Protein AF-A0A5J4P884-F1 (afdb_monomer_lite)

InterPro domains:
  IPR000631 ATP/ADP-dependent (S)-NAD(P)H-hydrate dehydratase [PF01256] (91-175)
  IPR000631 ATP/ADP-dependent (S)-NAD(P)H-hydrate dehydratase [PS51383] (67-177)
  IPR004443 YjeF N-terminal domain [PS51385] (1-57)
  IPR029056 Ribokinase-like [G3DSA:3.40.1190.20] (59-177)
  IPR029056 Ribokinase-like [SSF53613] (69-175)
  IPR036652 YjeF N-terminal domain superfamily [G3DSA:3.40.50.10260] (1-58)
  IPR036652 YjeF N-terminal domain superfamily [SSF64153] (13-89)

pLDDT: mean 93.71, std 5.16, range [68.44, 98.62]

Foldseek 3Di:
DQADQADHPDTPVVPQAADLEEEAEPDHGPLVVDPVCCRRHHHYDYDYPPDDPVVVVPDDDPDDDDDPVNVVVVQDDDDPPDALPVQWEEEEEEAFAVQLVQQLVVVVVVVVSPHSAYEYEYAQCSVVVCCVRPVRHHYDHAPHRGAHQAADDCPRGPYYHYDGHRDDDPSSVVNVD

Organism: NCBI:txid433724

Sequence (177 aa):
SGLGSEECLHNNWECVVRADFTLSLQLPKLAFLFSENEDIIGEWQLLDIGLSLEGIEKIASNYSLVEEEDIRSLIKPRKKFSHKGDFGHALLIAGSYGMAGASILAARACLRSGVGQITIHAPICNNDILQVAVPEAIVKQDVDEHYFSWPADTDAYQALGIGPGLGTSEETEDALL

Radius of gyration: 23.29 Å; chains: 1; bounding box: 48×53×55 Å

Structure (mmCIF, N/CA/C/O backbone):
data_AF-A0A5J4P884-F1
#
_entry.id   AF-A0A5J4P884-F1
#
loop_
_atom_site.group_PDB
_atom_site.id
_atom_site.type_symbol
_atom_site.label_atom_id
_atom_site.label_alt_id
_atom_site.label_comp_id
_atom_site.label_asym_id
_atom_site.label_entity_id
_atom_site.label_seq_id
_atom_site.pdbx_PDB_ins_code
_atom_site.Cartn_x
_atom_site.Cartn_y
_atom_site.Cartn_z
_atom_site.occupancy
_atom_site.B_iso_or_equiv
_atom_site.auth_seq_id
_atom_site.auth_comp_id
_atom_site.auth_asym_id
_atom_site.auth_atom_id
_atom_site.pdbx_PDB_model_num
ATOM 1 N N . SER A 1 1 ? -23.149 -15.501 23.095 1.00 82.06 1 SER A N 1
ATOM 2 C CA . SER A 1 1 ? -22.618 -16.194 24.292 1.00 82.06 1 SER A CA 1
ATOM 3 C C . SER A 1 1 ? -21.745 -17.358 23.879 1.00 82.06 1 SER A C 1
ATOM 5 O O . SER A 1 1 ? -22.061 -17.975 22.874 1.00 82.06 1 SER A O 1
ATOM 7 N N . GLY A 1 2 ? -20.669 -17.639 24.621 1.00 88.12 2 GLY A N 1
ATOM 8 C CA . GLY A 1 2 ? -19.728 -18.732 24.322 1.00 88.12 2 GLY A CA 1
ATOM 9 C C . GLY A 1 2 ? -18.516 -18.333 23.470 1.00 88.12 2 GLY A C 1
ATOM 10 O O . GLY A 1 2 ? -17.568 -19.103 23.402 1.00 88.12 2 GLY A O 1
ATOM 11 N N . LEU A 1 3 ? -18.527 -17.138 22.869 1.00 89.50 3 LEU A N 1
ATOM 12 C CA . LEU A 1 3 ? -17.387 -16.563 22.152 1.00 89.50 3 LEU A CA 1
ATOM 13 C C . LEU A 1 3 ? -16.464 -15.836 23.140 1.00 89.50 3 LEU A C 1
ATOM 15 O O . LEU A 1 3 ? -16.933 -14.970 23.886 1.00 89.50 3 LEU A O 1
ATOM 19 N N . GLY A 1 4 ? -15.174 -16.174 23.144 1.00 88.31 4 GLY A N 1
ATOM 20 C CA . GLY A 1 4 ? -14.151 -15.418 23.866 1.00 88.31 4 GLY A CA 1
ATOM 21 C C . GLY A 1 4 ? -14.063 -13.969 23.375 1.00 88.31 4 GLY A C 1
ATOM 22 O O . GLY A 1 4 ? -14.133 -13.710 22.180 1.00 88.31 4 GLY A O 1
ATOM 23 N N . SER A 1 5 ? -13.925 -13.004 24.287 1.00 86.25 5 SER A N 1
ATOM 24 C CA . SER A 1 5 ? -13.882 -11.571 23.941 1.00 86.25 5 SER A CA 1
ATOM 25 C C . SER A 1 5 ? -12.537 -11.112 23.372 1.00 86.25 5 SER A C 1
ATOM 27 O O . SER A 1 5 ? -12.487 -10.137 22.623 1.00 86.25 5 SER A O 1
ATOM 29 N N . GLU A 1 6 ? -11.456 -11.802 23.737 1.00 82.94 6 GLU A N 1
ATOM 30 C CA . GLU A 1 6 ? -10.071 -11.432 23.409 1.00 82.94 6 GLU A CA 1
ATOM 31 C C . GLU A 1 6 ? -9.316 -12.533 22.649 1.00 82.94 6 GLU A C 1
ATOM 33 O O . GLU A 1 6 ? -8.208 -12.305 22.177 1.00 82.94 6 GLU A O 1
ATOM 38 N N . GLU A 1 7 ? -9.911 -13.718 22.492 1.00 77.06 7 GLU A N 1
ATOM 39 C CA . GLU A 1 7 ? -9.284 -14.864 21.836 1.00 77.06 7 GLU A CA 1
ATOM 40 C C . GLU A 1 7 ? -10.316 -15.665 21.038 1.00 77.06 7 GLU A C 1
ATOM 42 O O . GLU A 1 7 ? -11.456 -15.846 21.473 1.00 77.06 7 GLU A O 1
ATOM 47 N N . CYS A 1 8 ? -9.899 -16.165 19.871 1.00 68.88 8 CYS A N 1
ATOM 48 C CA . CYS A 1 8 ? -10.753 -16.955 18.979 1.00 68.88 8 CYS A CA 1
ATOM 49 C C . CYS A 1 8 ? -10.275 -18.394 18.737 1.00 68.88 8 CYS A C 1
ATOM 51 O O . CYS A 1 8 ? -11.003 -19.178 18.139 1.00 68.88 8 CYS A O 1
ATOM 53 N N . LEU A 1 9 ? -9.087 -18.768 19.222 1.00 68.44 9 LEU A N 1
ATOM 54 C CA . LEU A 1 9 ? -8.442 -20.044 18.885 1.00 68.44 9 LEU A CA 1
ATOM 55 C C . LEU A 1 9 ? -9.053 -21.262 19.599 1.00 68.44 9 LEU A C 1
ATOM 57 O O . LEU A 1 9 ? -9.033 -22.360 19.050 1.00 68.44 9 LEU A O 1
ATOM 61 N N . HIS A 1 10 ? -9.614 -21.081 20.798 1.00 73.88 10 HIS A N 1
ATOM 62 C CA . HIS A 1 10 ? -10.045 -22.185 21.669 1.00 73.88 10 HIS A CA 1
ATOM 63 C C . HIS A 1 10 ? -11.561 -22.219 21.941 1.00 73.88 10 HIS A C 1
ATOM 65 O O . HIS A 1 10 ? -12.004 -22.793 22.937 1.00 73.88 10 HIS A O 1
ATOM 71 N N . ASN A 1 11 ? -12.381 -21.614 21.076 1.00 79.31 11 ASN A N 1
ATOM 72 C CA . ASN A 1 11 ? -13.834 -21.615 21.263 1.00 79.31 11 ASN A CA 1
ATOM 73 C C . ASN A 1 11 ? -14.449 -22.983 20.924 1.00 79.31 11 ASN A C 1
ATOM 75 O O . ASN A 1 11 ? -14.147 -23.584 19.894 1.00 79.31 11 ASN A O 1
ATOM 79 N N . ASN A 1 12 ? -15.381 -23.453 21.759 1.00 85.12 12 ASN A N 1
ATOM 80 C CA . ASN A 1 12 ? -16.260 -24.558 21.382 1.00 85.12 12 ASN A CA 1
ATOM 81 C C . ASN A 1 12 ? -17.401 -24.021 20.509 1.00 85.12 12 ASN A C 1
ATOM 83 O O . ASN A 1 12 ? -18.443 -23.611 21.025 1.00 85.12 12 ASN A O 1
ATOM 87 N N . TRP A 1 13 ? -17.193 -24.037 19.193 1.00 84.06 13 TRP A N 1
ATOM 88 C CA . TRP A 1 13 ? -18.101 -23.458 18.199 1.00 84.06 13 TRP A CA 1
ATOM 89 C C . TRP A 1 13 ? -19.532 -24.011 18.238 1.00 84.06 13 TRP A C 1
ATOM 91 O O . TRP A 1 13 ? -20.460 -23.293 17.876 1.00 84.06 13 TRP A O 1
ATOM 101 N N . GLU A 1 14 ? -19.745 -25.236 18.729 1.00 85.94 14 GLU A N 1
ATOM 102 C CA . GLU A 1 14 ? -21.089 -25.821 18.870 1.00 85.94 14 GLU A CA 1
ATOM 103 C C . GLU A 1 14 ? -21.929 -25.137 19.959 1.00 85.94 14 GLU A C 1
ATOM 105 O O . GLU A 1 14 ? -23.156 -25.205 19.945 1.00 85.94 14 GLU A O 1
ATOM 110 N N . CYS A 1 15 ? -21.275 -24.474 20.914 1.00 88.56 15 CYS A N 1
ATOM 111 C CA . CYS A 1 15 ? -21.915 -23.785 22.034 1.00 88.56 15 CYS A CA 1
ATOM 112 C C . CYS A 1 15 ? -21.93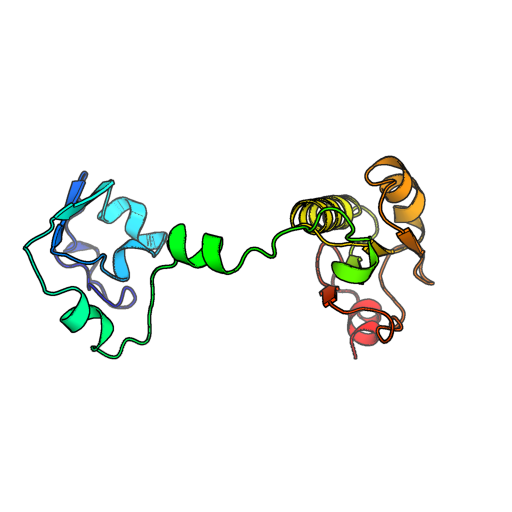8 -22.260 21.864 1.00 88.56 15 CYS A C 1
ATOM 114 O O . CYS A 1 15 ? -22.399 -21.549 22.763 1.00 88.56 15 CYS A O 1
ATOM 116 N N . VAL A 1 16 ? -21.434 -21.744 20.738 1.00 92.94 16 VAL A N 1
ATOM 117 C CA . VAL A 1 16 ? -21.428 -20.309 20.463 1.00 92.94 16 VAL A CA 1
ATOM 118 C C . VAL A 1 16 ? -22.766 -19.900 19.859 1.00 92.94 16 VAL A C 1
ATOM 120 O O . VAL A 1 16 ? -23.186 -20.392 18.814 1.00 92.94 16 VAL A O 1
ATOM 123 N N . VAL A 1 17 ? -23.441 -18.963 20.520 1.00 93.25 17 VAL A N 1
ATOM 124 C CA . VAL A 1 17 ? -24.649 -18.335 19.977 1.00 93.25 17 VAL A CA 1
ATOM 125 C C . VAL A 1 17 ? -24.263 -17.495 18.769 1.00 93.25 17 VAL A C 1
ATOM 127 O O . VAL A 1 17 ? -23.434 -16.597 18.899 1.00 93.25 17 VAL A O 1
ATOM 130 N N . ARG A 1 18 ? -24.921 -17.763 17.643 1.00 94.69 18 ARG A N 1
ATOM 131 C CA . ARG A 1 18 ? -24.896 -16.920 16.449 1.00 94.69 18 ARG A CA 1
ATOM 132 C C . ARG A 1 18 ? -25.984 -15.864 16.577 1.00 94.69 18 ARG A C 1
ATOM 134 O O . ARG A 1 18 ? -27.139 -16.219 16.813 1.00 94.69 18 ARG A O 1
ATOM 141 N N . ALA A 1 19 ? -25.608 -14.600 16.490 1.00 94.88 19 ALA A N 1
ATOM 142 C CA . ALA A 1 19 ? -26.518 -13.476 16.614 1.00 94.88 19 ALA A CA 1
ATOM 143 C C . ALA A 1 19 ? -26.657 -12.761 15.268 1.00 94.88 19 ALA A C 1
ATOM 145 O O . ALA A 1 19 ? -25.667 -12.547 14.580 1.00 94.88 19 ALA A O 1
ATOM 146 N N . ASP A 1 20 ? -27.876 -12.341 14.931 1.00 95.56 20 ASP A N 1
ATOM 147 C CA . ASP A 1 20 ? -28.096 -11.400 13.826 1.00 95.56 20 ASP A CA 1
ATOM 148 C C . ASP A 1 20 ? -27.651 -9.977 14.217 1.00 95.56 20 ASP A C 1
ATOM 150 O O . ASP A 1 20 ? -27.291 -9.171 13.360 1.00 95.56 20 ASP A O 1
ATOM 154 N N . PHE A 1 21 ? -27.694 -9.666 15.521 1.00 95.44 21 PHE A N 1
ATOM 155 C CA . PHE A 1 21 ? -27.325 -8.368 16.076 1.00 95.44 21 PHE A CA 1
ATOM 156 C C . PHE A 1 21 ? -26.712 -8.490 17.480 1.00 95.44 21 PHE A C 1
ATOM 158 O O . PHE A 1 21 ? -27.296 -9.118 18.370 1.00 95.44 21 PHE A O 1
ATOM 165 N N . THR A 1 22 ? -25.573 -7.834 17.707 1.00 95.88 22 THR A N 1
ATOM 166 C CA . THR A 1 22 ? -24.815 -7.856 18.965 1.00 95.88 22 THR A CA 1
ATOM 167 C C . THR A 1 22 ? -24.677 -6.455 19.569 1.00 95.88 22 THR A C 1
ATOM 169 O O . THR A 1 22 ? -24.108 -5.541 18.978 1.00 95.88 22 THR A O 1
ATOM 172 N N . LEU A 1 23 ? -25.133 -6.291 20.812 1.00 95.88 23 LEU A N 1
ATOM 173 C CA . LEU A 1 23 ? -24.924 -5.073 21.599 1.00 95.88 23 LEU A CA 1
ATOM 174 C C . LEU A 1 23 ? -23.730 -5.245 22.533 1.00 95.88 23 LEU A C 1
ATOM 176 O O . LEU A 1 23 ? -23.688 -6.172 23.343 1.00 95.88 23 LEU A O 1
ATOM 180 N N . SER A 1 24 ? -22.772 -4.328 22.448 1.00 95.12 24 SER A N 1
ATOM 181 C CA . SER A 1 24 ? -21.549 -4.362 23.247 1.00 95.12 24 SER A CA 1
ATOM 182 C C . SER A 1 24 ? -21.401 -3.114 24.099 1.00 95.12 24 SER A C 1
ATOM 184 O O . SER A 1 24 ? -21.620 -2.005 23.639 1.00 95.12 24 SER A O 1
ATOM 186 N N . LEU A 1 25 ? -21.013 -3.282 25.359 1.00 95.31 25 LEU A N 1
ATOM 187 C CA . LEU A 1 25 ? -20.911 -2.164 26.297 1.00 95.31 25 LEU A CA 1
ATOM 188 C C . LEU A 1 25 ? -19.583 -1.414 26.145 1.00 95.31 25 LEU A C 1
ATOM 190 O O . LEU A 1 25 ? -18.525 -2.050 26.186 1.00 95.31 25 LEU A O 1
ATOM 194 N N . GLN A 1 26 ? -19.669 -0.087 26.053 1.00 94.19 26 GLN A N 1
ATOM 195 C CA . GLN A 1 26 ? -18.605 0.921 25.963 1.00 94.19 26 GLN A CA 1
ATOM 196 C C . GLN A 1 26 ? -17.611 0.780 24.802 1.00 94.19 26 GLN A C 1
ATOM 198 O O . GLN A 1 26 ? -17.464 1.708 24.018 1.00 94.19 26 GLN A O 1
ATOM 203 N N . LEU A 1 27 ? -16.891 -0.338 24.728 1.00 92.44 27 LEU A N 1
ATOM 204 C CA . LEU A 1 27 ? -15.786 -0.571 23.799 1.00 92.44 27 LEU A CA 1
ATOM 205 C C . LEU A 1 27 ? -16.026 -1.849 22.987 1.00 92.44 27 LEU A C 1
ATOM 207 O O . LEU A 1 27 ? -16.638 -2.801 23.506 1.00 92.44 27 LEU A O 1
ATOM 211 N N . PRO A 1 28 ? -15.547 -1.904 21.733 1.00 92.94 28 PRO A N 1
ATOM 212 C CA . PRO A 1 28 ? -15.588 -3.123 20.943 1.00 92.94 28 PRO A CA 1
ATOM 213 C C . PRO A 1 28 ? -14.662 -4.167 21.567 1.00 92.94 28 PRO A C 1
ATOM 215 O O . PRO A 1 28 ? -13.680 -3.846 22.236 1.00 92.94 28 PRO A O 1
ATOM 218 N N . LYS A 1 29 ? -15.015 -5.438 21.393 1.00 91.88 29 LYS A N 1
ATOM 219 C CA . LYS A 1 29 ? -14.189 -6.557 21.856 1.00 91.88 29 LYS A CA 1
ATOM 220 C C . LYS A 1 29 ? -13.318 -6.968 20.680 1.00 91.88 29 LYS A C 1
ATOM 222 O O . LYS A 1 29 ? -13.775 -6.894 19.542 1.00 91.88 29 LYS A O 1
ATOM 227 N N . LEU A 1 30 ? -12.093 -7.420 20.940 1.00 92.12 30 LEU A N 1
ATOM 228 C CA . LEU A 1 30 ? -11.161 -7.806 19.876 1.00 92.12 30 LEU A CA 1
ATOM 229 C C . LEU A 1 30 ? -11.769 -8.867 18.947 1.00 92.12 30 LEU A C 1
ATOM 231 O O . LEU A 1 30 ? -11.591 -8.803 17.736 1.00 92.12 30 LEU A O 1
ATOM 235 N N . ALA A 1 31 ? -12.581 -9.766 19.511 1.00 92.06 31 ALA A N 1
ATOM 236 C CA . ALA A 1 31 ? -13.336 -10.769 18.769 1.00 92.06 31 ALA A CA 1
ATOM 237 C C . ALA A 1 31 ? -14.163 -10.211 17.594 1.00 92.06 31 ALA A C 1
ATOM 239 O O . ALA A 1 31 ? -14.412 -10.933 16.635 1.00 92.06 31 ALA A O 1
ATOM 240 N N . PHE A 1 32 ? -14.579 -8.944 17.644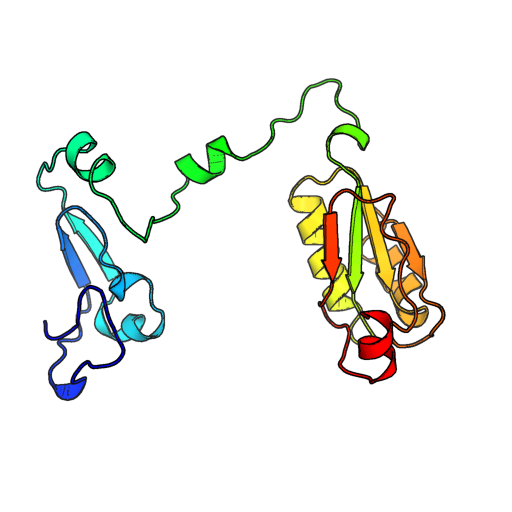 1.00 92.06 32 PHE A N 1
ATOM 241 C CA . PHE A 1 32 ? -15.424 -8.324 16.620 1.00 92.06 32 PHE A CA 1
ATOM 242 C C . PHE A 1 32 ? -14.663 -7.911 15.365 1.00 92.06 32 PHE A C 1
ATOM 244 O O . PHE A 1 32 ? -15.279 -7.581 14.359 1.00 92.06 32 PHE A O 1
ATOM 251 N N . LEU A 1 33 ? -13.333 -7.912 15.434 1.00 91.12 33 LEU A N 1
ATOM 252 C CA . LEU A 1 33 ? -12.455 -7.456 14.362 1.00 91.12 33 LEU A CA 1
ATOM 253 C C . LEU A 1 33 ? -11.818 -8.624 13.594 1.00 91.12 33 LEU A C 1
ATOM 255 O O . LEU A 1 33 ? -11.022 -8.395 12.687 1.00 91.12 33 LEU A O 1
ATOM 259 N N . PHE A 1 34 ? -12.162 -9.867 13.944 1.00 90.62 34 PHE A N 1
ATOM 260 C CA . PHE A 1 34 ? -11.724 -11.062 13.225 1.00 90.62 34 PHE A CA 1
ATOM 261 C C . PHE A 1 34 ? -12.785 -11.496 12.216 1.00 90.62 34 PHE A C 1
ATOM 263 O O . PHE A 1 34 ? -13.939 -11.727 12.582 1.00 90.62 34 PHE A O 1
ATOM 270 N N . SER 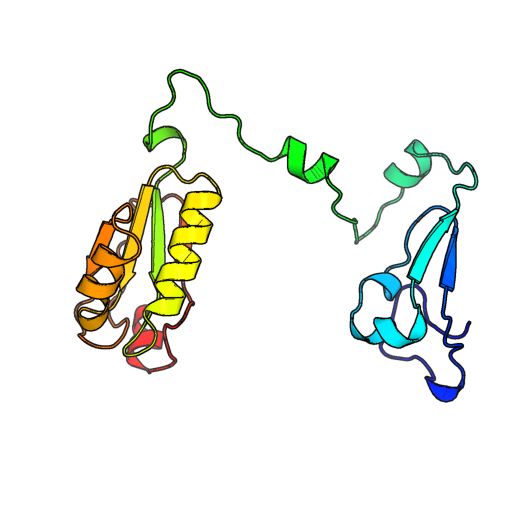A 1 35 ? -12.376 -11.643 10.955 1.00 89.81 35 SER A N 1
ATOM 271 C CA . SER A 1 35 ? -13.251 -12.048 9.844 1.00 89.81 35 SER A CA 1
ATOM 272 C C . SER A 1 35 ? -13.965 -13.379 10.082 1.00 89.81 35 SER A C 1
ATOM 274 O O . SER A 1 35 ? -15.100 -13.574 9.670 1.00 89.81 35 SER A O 1
ATOM 276 N N . GLU A 1 36 ? -13.33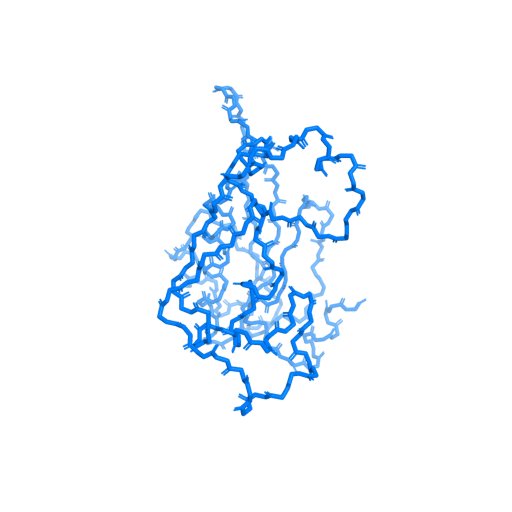0 -14.290 10.808 1.00 88.12 36 GLU A N 1
ATOM 277 C CA . GLU A 1 36 ? -13.821 -15.628 11.115 1.00 88.12 36 GLU A CA 1
ATOM 278 C C . GLU A 1 36 ? -15.078 -15.608 11.997 1.00 88.12 36 GLU A C 1
ATOM 280 O O . GLU A 1 36 ? -15.815 -16.592 12.044 1.00 88.12 36 GLU A O 1
ATOM 285 N N . ASN A 1 37 ? -15.333 -14.494 12.689 1.00 90.81 37 ASN A N 1
ATOM 286 C CA . ASN A 1 37 ? -16.485 -14.323 13.569 1.00 90.81 37 ASN A CA 1
ATOM 287 C C . ASN A 1 37 ? -17.645 -13.554 12.920 1.00 90.81 37 ASN A C 1
ATOM 289 O O . ASN A 1 37 ? -18.650 -13.330 13.599 1.00 90.81 37 ASN A O 1
ATOM 293 N N . GLU A 1 38 ? -17.533 -13.157 11.648 1.00 89.25 38 GLU A N 1
ATOM 294 C CA . GLU A 1 38 ? -18.567 -12.393 10.930 1.00 89.25 38 GLU A CA 1
ATOM 295 C C . GLU A 1 38 ? -19.946 -13.072 11.052 1.00 89.25 38 GLU A C 1
ATOM 297 O O . GLU A 1 38 ? -20.895 -12.476 11.564 1.00 89.25 38 GLU A O 1
ATOM 302 N N . ASP A 1 39 ? -20.011 -14.372 10.746 1.00 89.06 39 ASP A N 1
ATOM 303 C CA . ASP A 1 39 ? -21.228 -15.202 10.805 1.00 89.06 39 ASP A CA 1
ATOM 304 C C . ASP A 1 39 ? -21.773 -15.458 12.226 1.00 89.06 39 ASP A C 1
ATOM 306 O O . ASP A 1 39 ? -22.829 -16.076 12.405 1.00 89.06 39 ASP A O 1
ATOM 310 N N . ILE A 1 40 ? -21.023 -15.075 13.259 1.00 92.69 40 ILE A N 1
ATOM 311 C CA . ILE A 1 40 ? -21.355 -15.333 14.665 1.00 92.69 40 ILE A CA 1
ATOM 312 C C . ILE A 1 40 ? -21.866 -14.066 15.337 1.00 92.69 40 ILE A C 1
ATOM 314 O O . ILE A 1 40 ? -22.788 -14.130 16.152 1.00 92.69 40 ILE A O 1
ATOM 318 N N . ILE A 1 41 ? -21.233 -12.936 15.035 1.00 93.81 41 ILE A N 1
ATOM 319 C CA . ILE A 1 41 ? -21.488 -11.657 15.694 1.00 93.81 41 ILE A CA 1
ATOM 320 C C . ILE A 1 41 ? -22.643 -10.919 15.018 1.00 93.81 41 ILE A C 1
ATOM 322 O O . ILE A 1 41 ? -23.408 -10.247 15.720 1.00 93.81 41 ILE A O 1
ATOM 326 N N . GLY A 1 42 ? -22.767 -11.069 13.696 1.00 92.81 42 GLY A N 1
ATOM 327 C CA . GLY A 1 42 ? -23.693 -10.291 12.886 1.00 92.81 42 GLY A CA 1
ATOM 328 C C . GLY A 1 42 ? -23.363 -8.799 12.934 1.00 92.81 42 GLY A C 1
ATOM 329 O O . GLY A 1 42 ? -22.220 -8.393 13.160 1.00 92.81 42 GLY A O 1
ATOM 330 N N . GLU A 1 43 ? -24.385 -7.970 12.754 1.00 94.31 43 GLU A N 1
ATOM 331 C CA . GLU A 1 43 ? -24.268 -6.522 12.934 1.00 94.31 43 GLU A CA 1
ATOM 332 C C . GLU A 1 43 ? -24.026 -6.194 14.413 1.00 94.31 43 GLU A C 1
ATOM 334 O O . GLU A 1 43 ? -24.607 -6.823 15.299 1.00 94.31 43 GLU A O 1
ATOM 339 N N . TRP A 1 44 ? -23.197 -5.198 14.727 1.00 94.31 44 TRP A N 1
ATOM 340 C CA . TRP A 1 44 ? -22.945 -4.835 16.122 1.00 94.31 44 TRP A CA 1
ATOM 341 C C . TRP A 1 44 ? -22.952 -3.334 16.370 1.00 94.31 44 TRP A C 1
ATOM 343 O O . TRP A 1 44 ? -22.616 -2.523 15.513 1.00 94.31 44 TRP A O 1
ATOM 353 N N . GLN A 1 45 ? -23.335 -2.967 17.592 1.00 95.81 45 GLN A N 1
ATOM 354 C CA . GLN A 1 45 ? -23.386 -1.580 18.039 1.00 95.81 45 GLN A CA 1
ATOM 355 C C . GLN A 1 45 ? -22.871 -1.449 19.473 1.00 95.81 45 GLN A C 1
ATOM 357 O O . GLN A 1 45 ? -23.126 -2.297 20.337 1.00 95.81 45 GLN A O 1
ATOM 362 N N . LEU A 1 46 ? -22.158 -0.352 19.733 1.00 95.50 46 LEU A N 1
ATOM 363 C CA . LEU A 1 46 ? -21.725 0.011 21.077 1.00 95.50 46 LEU A CA 1
ATOM 364 C C . LEU A 1 46 ? -22.837 0.734 21.835 1.00 95.50 46 LEU A C 1
ATOM 366 O O . LEU A 1 46 ? -23.463 1.664 21.329 1.00 95.50 46 LEU A O 1
ATOM 370 N N . LEU A 1 47 ? -23.048 0.310 23.076 1.00 96.88 47 LEU A N 1
ATOM 371 C CA . LEU A 1 47 ? -23.869 1.000 24.055 1.00 96.88 47 LEU A CA 1
ATOM 372 C C . LEU A 1 47 ? -22.953 1.785 24.985 1.00 96.88 47 LEU A C 1
ATOM 374 O O . LEU A 1 47 ? -22.182 1.192 25.745 1.00 96.88 47 LEU A O 1
ATOM 378 N N . ASP A 1 48 ? -23.061 3.107 24.935 1.00 95.06 48 ASP A N 1
ATOM 379 C CA . ASP A 1 48 ? -22.417 3.976 25.912 1.00 95.06 48 ASP A CA 1
ATOM 380 C C . ASP A 1 48 ? -23.104 3.807 27.272 1.00 95.06 48 ASP A C 1
ATOM 382 O O . ASP A 1 48 ? -24.311 4.016 27.414 1.00 95.06 48 ASP A O 1
ATOM 386 N N . ILE A 1 49 ? -22.326 3.384 28.266 1.00 96.62 49 ILE A N 1
ATOM 387 C CA . ILE A 1 49 ? -22.785 3.189 29.645 1.00 96.62 49 ILE A CA 1
ATOM 388 C C . ILE A 1 49 ? -22.186 4.237 30.593 1.00 96.62 49 ILE A C 1
ATOM 390 O O . ILE A 1 49 ? -22.340 4.120 31.809 1.00 96.62 49 ILE A O 1
ATOM 394 N N . GLY A 1 50 ? -21.510 5.256 30.053 1.00 95.44 50 GLY A N 1
ATOM 395 C CA . GLY A 1 50 ? -20.951 6.368 30.812 1.00 95.44 50 GLY A CA 1
ATOM 396 C C . GLY A 1 50 ? -19.635 6.051 31.522 1.00 95.44 50 GLY A C 1
ATOM 397 O O . GLY A 1 50 ? -19.375 6.621 32.585 1.00 95.44 50 GLY A O 1
ATOM 398 N N . LEU A 1 51 ? -18.801 5.146 30.987 1.00 95.25 51 LEU A N 1
ATOM 399 C CA . LEU A 1 51 ? -17.442 4.978 31.514 1.00 95.25 51 LEU A CA 1
ATOM 400 C C . LEU A 1 51 ? -16.593 6.223 31.220 1.00 95.25 51 LEU A C 1
ATOM 402 O O . LEU A 1 51 ? -16.711 6.857 30.175 1.00 95.25 51 LEU A O 1
ATOM 406 N N . SER A 1 52 ? -15.711 6.570 32.158 1.00 95.31 52 SER A N 1
ATOM 407 C CA . SER A 1 52 ? -14.806 7.712 32.008 1.00 95.31 52 SER A CA 1
ATOM 408 C C . SER A 1 52 ? -13.811 7.478 30.869 1.00 95.31 52 SER A C 1
ATOM 410 O O . SER A 1 52 ? -13.004 6.550 30.950 1.00 95.31 52 SER A O 1
ATOM 412 N N . LEU A 1 53 ? -13.823 8.358 29.863 1.00 90.50 53 LEU A N 1
ATOM 413 C CA . LEU A 1 53 ? -12.865 8.337 28.750 1.00 90.50 53 LEU A CA 1
ATOM 414 C C . LEU A 1 53 ? -11.422 8.464 29.248 1.00 90.50 53 LEU A C 1
ATOM 416 O O . LEU A 1 53 ? -10.582 7.646 28.894 1.00 90.50 53 LEU A O 1
ATOM 420 N N . GLU A 1 54 ? -11.157 9.384 30.181 1.00 94.19 54 GLU A N 1
ATOM 421 C CA . GLU A 1 54 ? -9.830 9.502 30.801 1.00 94.19 54 GLU A CA 1
ATOM 422 C C . GLU A 1 54 ? -9.398 8.216 31.516 1.00 94.19 54 GLU A C 1
ATOM 424 O O . GLU A 1 54 ? -8.209 7.926 31.628 1.00 94.19 54 GLU A O 1
ATOM 429 N N . GLY A 1 55 ? -10.356 7.479 32.086 1.00 94.25 55 GLY A N 1
ATOM 430 C CA . GLY A 1 55 ? -10.091 6.201 32.737 1.00 94.25 55 GLY A CA 1
ATOM 431 C C . GLY A 1 55 ? -9.681 5.139 31.723 1.00 94.25 55 GLY A C 1
ATOM 432 O O . GLY A 1 55 ? -8.708 4.430 31.956 1.00 94.25 55 GLY A O 1
ATOM 433 N N . ILE A 1 56 ? -10.393 5.075 30.597 1.00 92.44 56 ILE A N 1
ATOM 434 C CA . ILE A 1 56 ? -10.108 4.161 29.487 1.00 92.44 56 ILE A CA 1
ATOM 435 C C . ILE A 1 56 ? -8.722 4.450 28.901 1.00 92.44 56 ILE A C 1
ATOM 437 O O . ILE A 1 56 ? -7.912 3.536 28.795 1.00 92.44 56 ILE A O 1
ATOM 441 N N . GLU A 1 57 ? -8.413 5.714 28.610 1.00 90.25 57 GLU A N 1
ATOM 442 C CA . GLU A 1 57 ? -7.128 6.133 28.028 1.00 90.25 57 GLU A CA 1
ATOM 443 C C . GLU A 1 57 ? -5.920 5.846 28.938 1.00 90.25 57 GLU A C 1
ATOM 445 O O . GLU A 1 57 ? -4.810 5.631 28.456 1.00 90.25 57 GLU A O 1
ATOM 450 N N . LYS A 1 58 ? -6.112 5.839 30.265 1.00 94.44 58 LYS A N 1
ATOM 451 C CA . LYS A 1 58 ? -5.043 5.558 31.243 1.00 94.44 58 LYS A CA 1
ATOM 452 C C . LYS A 1 58 ? -4.767 4.065 31.425 1.00 94.44 58 LYS A C 1
ATOM 454 O O . LYS A 1 58 ? -3.747 3.713 32.022 1.00 94.44 58 LYS A O 1
ATOM 459 N N . ILE A 1 59 ? -5.663 3.190 30.973 1.00 93.50 59 ILE A N 1
ATOM 460 C CA . ILE A 1 59 ? -5.476 1.744 31.079 1.00 93.50 59 ILE A CA 1
ATOM 461 C C . ILE A 1 59 ? -4.571 1.291 29.937 1.00 93.50 59 ILE A C 1
ATOM 463 O O . ILE A 1 59 ? -4.873 1.481 28.763 1.00 93.50 59 ILE A O 1
ATOM 467 N N . ALA A 1 60 ? -3.451 0.662 30.289 1.00 92.38 60 ALA A N 1
ATOM 468 C CA . ALA A 1 60 ? -2.555 0.086 29.300 1.00 92.38 60 ALA A CA 1
ATOM 469 C C . ALA A 1 60 ? -3.259 -1.043 28.530 1.00 92.38 60 ALA A C 1
ATOM 471 O O . ALA A 1 60 ? -3.813 -1.964 29.130 1.00 92.38 60 ALA A O 1
ATOM 472 N N . SER A 1 61 ? -3.185 -0.979 27.203 1.00 89.94 61 SER A N 1
ATOM 473 C CA . SER A 1 61 ? -3.695 -1.993 26.284 1.00 89.94 61 SER A CA 1
ATOM 474 C C . SER A 1 61 ? -2.644 -2.279 25.217 1.00 89.94 61 SER A C 1
ATOM 476 O O . SER A 1 61 ? -1.936 -1.375 24.776 1.00 89.94 61 SER A O 1
ATOM 478 N N . ASN A 1 62 ? -2.565 -3.535 24.778 1.00 90.88 62 ASN A N 1
ATOM 479 C CA . ASN A 1 62 ? -1.744 -3.929 23.629 1.00 90.88 62 ASN A CA 1
ATOM 480 C C . ASN A 1 62 ? -2.439 -3.640 22.287 1.00 90.88 62 ASN A C 1
ATOM 482 O O . ASN A 1 62 ? -1.833 -3.813 21.234 1.00 90.88 62 ASN A O 1
ATOM 486 N N . TYR A 1 63 ? -3.710 -3.230 22.329 1.00 90.94 63 TYR A N 1
ATOM 487 C CA . TYR A 1 63 ? -4.555 -3.024 21.160 1.00 90.94 63 TYR A CA 1
ATOM 488 C C . TYR A 1 63 ? -5.222 -1.651 21.204 1.00 90.94 63 TYR A C 1
ATOM 490 O O . TYR A 1 63 ? -5.712 -1.221 22.251 1.00 90.94 63 TYR A O 1
ATOM 498 N N . SER A 1 64 ? -5.299 -1.012 20.041 1.00 90.12 64 SER A N 1
ATOM 499 C CA . SER A 1 64 ? -6.060 0.209 19.791 1.00 90.12 64 SER A CA 1
ATOM 500 C C . SER A 1 64 ? -6.859 0.042 18.502 1.00 90.12 64 SER A C 1
ATOM 502 O O . SER A 1 64 ? -6.354 -0.529 17.533 1.00 90.12 64 SER A O 1
ATOM 504 N N . LEU A 1 65 ? -8.090 0.545 18.483 1.00 90.44 65 LEU A N 1
ATOM 505 C CA . LEU A 1 65 ? -8.863 0.658 17.252 1.00 90.44 65 LEU A CA 1
ATOM 506 C C . LEU A 1 65 ? -8.519 1.996 16.602 1.00 90.44 65 LEU A C 1
ATOM 508 O O . LEU A 1 65 ? -8.561 3.015 17.277 1.00 90.44 65 LEU A O 1
ATOM 512 N N . VAL A 1 66 ? -8.150 1.969 15.324 1.00 92.88 66 VAL A N 1
ATOM 513 C CA . VAL A 1 66 ? -7.865 3.186 14.560 1.00 92.88 66 VAL A CA 1
ATOM 514 C C . VAL A 1 66 ? -9.180 3.752 14.039 1.00 92.88 66 VAL A C 1
ATOM 516 O O . VAL A 1 66 ? -9.872 3.085 13.268 1.00 92.88 66 VAL A O 1
ATOM 519 N N . GLU A 1 67 ? -9.494 4.979 14.435 1.00 91.62 67 GLU A N 1
ATOM 520 C CA . GLU A 1 67 ? -10.682 5.720 14.017 1.00 91.62 67 GLU A CA 1
ATOM 521 C C . GLU A 1 67 ? -10.324 6.864 13.049 1.00 91.62 67 GLU A C 1
ATOM 523 O O . GLU A 1 67 ? -9.160 7.110 12.706 1.00 91.62 67 GLU A O 1
ATOM 528 N N . GLU A 1 68 ? -11.341 7.554 12.529 1.00 94.12 68 GLU A N 1
ATOM 529 C CA . GLU A 1 68 ? -11.146 8.611 11.532 1.00 94.12 68 GLU A CA 1
ATOM 530 C C . GLU A 1 68 ? -10.300 9.768 12.084 1.00 94.12 68 GLU A C 1
ATOM 532 O O . GLU A 1 68 ? -9.427 10.299 11.386 1.00 94.12 68 GLU A O 1
ATOM 537 N N . GLU A 1 69 ? -10.541 10.162 13.335 1.00 91.88 69 GLU A N 1
ATOM 538 C CA . GLU A 1 69 ? -9.823 11.238 14.011 1.00 91.88 69 GLU A CA 1
ATOM 539 C C . GLU A 1 69 ? -8.323 10.944 14.131 1.00 91.88 69 GLU A C 1
ATOM 541 O O . GLU A 1 69 ? -7.506 11.852 13.919 1.00 91.88 69 GLU A O 1
ATOM 546 N N . ASP A 1 70 ? -7.959 9.681 14.378 1.00 92.06 70 ASP A N 1
ATOM 547 C CA . ASP A 1 70 ? -6.566 9.242 14.463 1.00 92.06 70 ASP A CA 1
ATOM 548 C C . ASP A 1 70 ? -5.852 9.503 13.137 1.00 92.06 70 ASP A C 1
ATOM 550 O O . ASP A 1 70 ? -4.819 10.176 13.087 1.00 92.06 70 ASP A O 1
ATOM 554 N N . ILE A 1 71 ? -6.450 9.050 12.031 1.00 94.25 71 ILE A N 1
ATOM 555 C CA . ILE A 1 71 ? -5.882 9.201 10.688 1.00 94.25 71 ILE A CA 1
ATOM 556 C C . ILE A 1 71 ? -5.841 10.665 10.259 1.00 94.25 71 ILE A C 1
ATOM 558 O O . ILE A 1 71 ? -4.849 11.114 9.678 1.00 94.25 71 ILE A O 1
ATOM 562 N N . ARG A 1 72 ? -6.888 11.440 10.561 1.00 93.81 72 ARG A N 1
ATOM 563 C CA . ARG A 1 72 ? -6.986 12.857 10.185 1.00 93.81 72 ARG A CA 1
ATOM 564 C C . ARG A 1 72 ? -5.798 13.667 10.700 1.00 93.81 72 ARG A C 1
ATOM 566 O O . ARG A 1 72 ? -5.322 14.552 9.988 1.00 93.81 72 ARG A O 1
ATOM 573 N N . SER A 1 73 ? -5.311 13.354 11.899 1.00 90.62 73 SER A N 1
ATOM 574 C CA . SER A 1 73 ? -4.155 14.023 12.506 1.00 90.62 73 SER A CA 1
ATOM 575 C C . SER A 1 73 ? -2.814 13.680 11.833 1.00 90.62 73 SER A C 1
ATOM 577 O O . SER A 1 73 ? -1.889 14.494 11.847 1.00 90.62 73 SER A O 1
ATOM 579 N N . LEU A 1 74 ? -2.717 12.507 11.196 1.00 91.25 74 LEU A N 1
ATOM 580 C CA . LEU A 1 74 ? -1.502 12.005 10.544 1.00 91.25 74 LEU A CA 1
ATOM 581 C C . LEU A 1 74 ? -1.327 12.522 9.108 1.00 91.25 74 LEU A C 1
ATOM 583 O O . LEU A 1 74 ? -0.214 12.520 8.571 1.00 91.25 74 LEU A O 1
ATOM 587 N N . ILE A 1 75 ? -2.409 12.968 8.463 1.00 91.25 75 ILE A N 1
ATOM 588 C CA . ILE A 1 75 ? -2.373 13.452 7.079 1.00 91.25 75 ILE A CA 1
ATOM 589 C C . ILE A 1 75 ? -1.564 14.753 6.995 1.00 91.25 75 ILE A C 1
ATOM 591 O O . ILE A 1 75 ? -1.914 15.778 7.579 1.00 91.25 75 ILE A O 1
ATOM 595 N N . LYS A 1 76 ? -0.496 14.741 6.188 1.00 89.38 76 LYS A N 1
ATOM 596 C CA . LYS A 1 76 ? 0.350 15.919 5.956 1.00 89.38 76 LYS A CA 1
ATOM 597 C C . LYS A 1 76 ? -0.396 16.972 5.118 1.00 89.38 76 LYS A C 1
ATOM 599 O O . LYS A 1 76 ? -0.692 16.711 3.948 1.00 89.38 76 LYS A O 1
ATOM 604 N N . PRO A 1 77 ? -0.657 18.184 5.643 1.00 90.88 77 PRO A N 1
ATOM 605 C CA . PRO A 1 77 ? -1.326 19.232 4.878 1.00 90.88 77 PRO A CA 1
ATOM 606 C C . PRO A 1 77 ? -0.407 19.803 3.789 1.00 90.88 77 PRO A C 1
ATOM 608 O O . PRO A 1 77 ? 0.791 20.003 4.003 1.00 90.88 77 PRO A O 1
ATOM 611 N N . ARG A 1 78 ? -0.974 20.133 2.621 1.00 91.75 78 ARG A N 1
ATOM 612 C CA . ARG A 1 78 ? -0.232 20.761 1.515 1.00 91.75 78 ARG A CA 1
ATOM 613 C C . ARG A 1 78 ? -0.293 22.286 1.607 1.00 91.75 78 ARG A C 1
ATOM 615 O O . ARG A 1 78 ? -1.374 22.868 1.545 1.00 91.75 78 ARG A O 1
ATOM 622 N N . LYS A 1 79 ? 0.860 22.952 1.735 1.00 94.12 79 LYS A N 1
ATOM 623 C CA . LYS A 1 79 ? 0.926 24.424 1.762 1.00 94.12 79 LYS A CA 1
ATOM 624 C C . LYS A 1 79 ? 0.811 24.989 0.345 1.00 94.12 79 LYS A C 1
ATOM 626 O O . LYS A 1 79 ? 1.206 24.354 -0.627 1.00 94.12 79 LYS A O 1
ATOM 631 N N . LYS A 1 80 ? 0.333 26.234 0.235 1.00 94.88 80 LYS A N 1
ATOM 632 C CA . LYS A 1 80 ? 0.126 26.933 -1.050 1.00 94.88 80 LYS A CA 1
ATOM 633 C C . LYS A 1 80 ? 1.380 27.005 -1.935 1.00 94.88 80 LYS A C 1
ATOM 635 O O . LYS A 1 80 ? 1.256 27.010 -3.152 1.00 94.88 80 LYS A O 1
ATOM 640 N N . PHE A 1 81 ? 2.559 27.085 -1.325 1.00 95.12 81 PHE A N 1
ATOM 641 C CA . PHE A 1 81 ? 3.841 27.221 -2.021 1.00 95.12 81 PHE A CA 1
ATOM 642 C C . PHE A 1 81 ? 4.696 25.949 -1.947 1.00 95.12 81 PHE A C 1
ATOM 644 O O . PHE A 1 81 ? 5.905 26.023 -2.134 1.00 95.12 81 PHE A O 1
ATOM 651 N N . SER A 1 82 ? 4.086 24.798 -1.644 1.00 94.94 82 SER A N 1
ATOM 652 C CA . SER A 1 82 ? 4.797 23.522 -1.662 1.00 94.94 82 SER A CA 1
ATOM 653 C C . SER A 1 82 ? 5.108 23.066 -3.088 1.00 94.94 82 SER A C 1
ATOM 655 O O . SER A 1 82 ? 4.339 23.309 -4.018 1.00 94.94 82 SER A O 1
ATOM 657 N N . HIS A 1 83 ? 6.215 22.350 -3.246 1.00 94.12 83 HIS A N 1
ATOM 658 C CA . HIS A 1 83 ? 6.654 21.730 -4.490 1.00 94.12 83 HIS A CA 1
ATOM 659 C C . HIS A 1 83 ? 6.794 20.213 -4.322 1.00 94.12 83 HIS A C 1
ATOM 661 O O . HIS A 1 83 ? 6.726 19.678 -3.219 1.00 94.12 83 HIS A O 1
ATOM 667 N N . LYS A 1 84 ? 6.999 19.491 -5.431 1.00 91.62 84 LYS A N 1
ATOM 668 C CA . LYS A 1 84 ? 7.097 18.021 -5.417 1.00 91.62 84 LYS A CA 1
ATOM 669 C C . LYS A 1 84 ? 8.170 17.473 -4.462 1.00 91.62 84 LYS A C 1
ATOM 671 O O . LYS A 1 84 ? 7.983 16.401 -3.912 1.00 91.62 84 LYS A O 1
ATOM 676 N N . GLY A 1 85 ? 9.250 18.219 -4.215 1.00 92.31 85 GLY A N 1
ATOM 677 C CA . GLY A 1 85 ? 10.306 17.804 -3.284 1.00 92.31 85 GLY A CA 1
ATOM 678 C C . GLY A 1 85 ? 9.844 17.730 -1.824 1.00 92.31 85 GLY A C 1
ATOM 679 O O . GLY A 1 85 ? 10.332 16.886 -1.082 1.00 92.31 85 GLY A O 1
ATOM 680 N N . ASP A 1 86 ? 8.853 18.537 -1.428 1.00 93.81 86 ASP A N 1
ATOM 681 C CA . ASP A 1 86 ? 8.341 18.569 -0.048 1.00 93.81 86 ASP A CA 1
ATOM 682 C C . ASP A 1 86 ? 7.611 17.279 0.356 1.00 93.81 86 ASP A C 1
ATOM 684 O O . ASP A 1 86 ? 7.466 16.982 1.542 1.00 93.81 86 ASP A O 1
ATOM 688 N N . PHE A 1 87 ? 7.122 16.518 -0.627 1.00 95.19 87 PHE A N 1
ATOM 689 C CA . PHE A 1 87 ? 6.318 15.309 -0.417 1.00 95.19 87 PHE A CA 1
ATOM 690 C C . PHE A 1 87 ? 7.084 14.022 -0.736 1.00 95.19 87 PHE A C 1
ATOM 692 O O . PHE A 1 87 ? 6.481 12.955 -0.848 1.00 95.19 87 PHE A O 1
ATOM 699 N N . GLY A 1 88 ? 8.408 14.132 -0.861 1.00 95.69 88 GLY A N 1
ATOM 700 C CA . GLY A 1 88 ? 9.314 13.012 -1.056 1.00 95.69 88 GLY A CA 1
ATOM 701 C C . GLY A 1 88 ? 9.243 12.366 -2.438 1.00 95.69 88 GLY A C 1
ATOM 702 O O . GLY A 1 88 ? 8.358 12.622 -3.263 1.00 95.69 88 GLY A O 1
ATOM 703 N N . HIS A 1 89 ? 10.219 11.500 -2.662 1.00 97.88 89 HIS A N 1
ATOM 704 C CA . HIS A 1 89 ? 10.394 10.685 -3.846 1.00 97.88 89 HIS A CA 1
ATOM 705 C C . HIS A 1 89 ? 10.386 9.214 -3.429 1.00 97.88 89 HIS A C 1
ATOM 707 O O . HIS A 1 89 ? 11.244 8.776 -2.662 1.00 97.88 89 HIS A O 1
ATOM 713 N N . ALA A 1 90 ? 9.396 8.464 -3.908 1.00 98.31 90 ALA A N 1
ATOM 714 C CA . ALA A 1 90 ? 9.281 7.031 -3.664 1.00 98.31 90 ALA A CA 1
ATOM 715 C C . ALA A 1 90 ? 9.885 6.209 -4.811 1.00 98.31 90 ALA A C 1
ATOM 717 O O . ALA A 1 90 ? 9.778 6.594 -5.979 1.00 98.31 90 ALA A O 1
ATOM 718 N N . LEU A 1 91 ? 10.461 5.059 -4.473 1.00 98.44 91 LEU A N 1
ATOM 719 C CA . LEU A 1 91 ? 10.810 3.998 -5.414 1.00 98.44 91 LEU A CA 1
ATOM 720 C C . LEU A 1 91 ? 9.819 2.842 -5.260 1.00 98.44 91 LEU A C 1
ATOM 722 O O . LEU A 1 91 ? 9.525 2.419 -4.145 1.00 98.44 91 LEU A O 1
ATOM 726 N N . LEU A 1 92 ? 9.313 2.326 -6.375 1.00 98.50 92 LEU A N 1
ATOM 727 C CA . LEU A 1 92 ? 8.488 1.126 -6.439 1.00 98.50 92 LEU A CA 1
ATOM 728 C C . LEU A 1 92 ? 9.184 0.086 -7.320 1.00 98.50 92 LEU A C 1
ATOM 730 O O . LEU A 1 92 ? 9.278 0.287 -8.524 1.00 98.50 92 LEU A O 1
ATOM 734 N N . ILE A 1 93 ? 9.638 -1.020 -6.743 1.00 98.12 93 ILE A N 1
ATOM 735 C CA . ILE A 1 93 ? 10.199 -2.162 -7.472 1.00 98.12 93 ILE A CA 1
ATOM 736 C C . ILE A 1 93 ? 9.079 -3.193 -7.621 1.00 98.12 93 ILE A C 1
ATOM 738 O O . ILE A 1 93 ? 8.663 -3.830 -6.649 1.00 98.12 93 ILE A O 1
ATOM 742 N N . ALA A 1 94 ? 8.499 -3.279 -8.815 1.00 97.94 94 ALA A N 1
ATOM 743 C CA . ALA A 1 94 ? 7.281 -4.049 -9.025 1.00 97.94 94 ALA A CA 1
ATOM 744 C C . ALA A 1 94 ? 7.114 -4.500 -10.474 1.00 97.94 94 ALA A C 1
ATOM 746 O O . ALA A 1 94 ? 7.416 -3.769 -11.422 1.00 97.94 94 ALA A O 1
ATOM 747 N N . GLY A 1 95 ? 6.452 -5.641 -10.620 1.00 97.44 95 GLY A N 1
ATOM 748 C CA . GLY A 1 95 ? 6.053 -6.215 -11.892 1.00 97.44 95 GLY A CA 1
ATOM 749 C C . GLY A 1 95 ? 7.062 -7.211 -12.448 1.00 97.44 95 GLY A C 1
ATOM 750 O O . GLY A 1 95 ? 8.249 -7.192 -12.145 1.00 97.44 95 GLY A O 1
ATOM 751 N N . SER A 1 96 ? 6.525 -8.069 -13.301 1.00 97.44 96 SER A N 1
ATOM 752 C CA . SER A 1 96 ? 7.205 -9.079 -14.106 1.00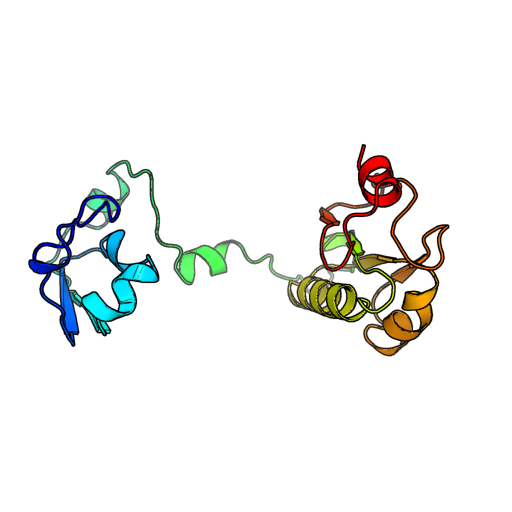 97.44 96 SER A CA 1
ATOM 753 C C . SER A 1 96 ? 6.432 -9.236 -15.415 1.00 97.44 96 SER A C 1
ATOM 755 O O . SER A 1 96 ? 5.404 -8.568 -15.617 1.00 97.44 96 SER A O 1
ATOM 757 N N . TYR A 1 97 ? 6.907 -10.088 -16.315 1.00 97.19 97 TYR A N 1
ATOM 758 C CA . TYR A 1 97 ? 6.210 -10.426 -17.543 1.00 97.19 97 TYR A CA 1
ATOM 759 C C . TYR A 1 97 ? 4.786 -10.904 -17.244 1.00 97.19 97 TYR A C 1
ATOM 761 O O . TYR A 1 97 ? 4.558 -11.810 -16.445 1.00 97.19 97 TYR A O 1
ATOM 769 N N . GLY A 1 98 ? 3.804 -10.254 -17.870 1.00 96.62 98 GLY A N 1
ATOM 770 C CA . GLY A 1 98 ? 2.382 -10.515 -17.631 1.00 96.62 98 GLY A CA 1
ATOM 771 C C . GLY A 1 98 ? 1.809 -9.896 -16.346 1.00 96.62 98 GLY A C 1
ATOM 772 O O . GLY A 1 98 ? 0.600 -9.962 -16.143 1.00 96.62 98 GLY A O 1
ATOM 773 N N . MET A 1 99 ? 2.625 -9.240 -15.512 1.00 97.75 99 MET A N 1
ATOM 774 C CA . MET A 1 99 ? 2.227 -8.700 -14.201 1.00 97.75 99 MET A CA 1
ATOM 775 C C . MET A 1 99 ? 2.367 -7.170 -14.081 1.00 97.75 99 MET A C 1
ATOM 777 O O . MET A 1 99 ? 2.328 -6.632 -12.974 1.00 97.75 99 MET A O 1
ATOM 781 N N . ALA A 1 100 ? 2.458 -6.435 -15.198 1.00 97.69 100 ALA A N 1
ATOM 782 C CA . ALA A 1 100 ? 2.524 -4.962 -15.212 1.00 97.69 100 ALA A CA 1
ATOM 783 C C . ALA A 1 100 ? 1.379 -4.276 -14.432 1.00 97.69 100 ALA A C 1
ATOM 785 O O . ALA A 1 100 ? 1.549 -3.191 -13.872 1.00 97.69 100 ALA A O 1
ATOM 786 N N . GLY A 1 101 ? 0.204 -4.916 -14.368 1.00 98.25 101 GLY A N 1
ATOM 787 C CA . GLY A 1 101 ? -0.962 -4.415 -13.637 1.00 98.25 101 GLY A CA 1
ATOM 788 C C . GLY A 1 101 ? -0.708 -4.199 -12.142 1.00 98.25 101 GLY A C 1
ATOM 789 O O . GLY A 1 101 ? -1.227 -3.237 -11.573 1.00 98.25 101 GLY A O 1
ATOM 790 N N . ALA A 1 102 ? 0.131 -5.032 -11.518 1.00 98.25 102 ALA A N 1
ATOM 791 C CA . ALA A 1 102 ? 0.485 -4.890 -10.108 1.00 98.25 102 ALA A CA 1
ATOM 792 C C . ALA A 1 102 ? 1.246 -3.578 -9.855 1.00 98.25 102 ALA A C 1
ATOM 794 O O . ALA A 1 102 ? 0.892 -2.814 -8.954 1.00 98.25 102 ALA A O 1
ATOM 795 N N . SER A 1 103 ? 2.221 -3.266 -10.714 1.00 98.00 103 SER A N 1
ATOM 796 C CA . SER A 1 103 ? 2.981 -2.015 -10.673 1.00 98.00 103 SER A CA 1
ATOM 797 C C . SER A 1 103 ? 2.079 -0.799 -10.899 1.00 98.00 103 SER A C 1
ATOM 799 O O . SER A 1 103 ? 2.205 0.197 -10.191 1.00 98.00 103 SER A O 1
ATOM 801 N N . ILE A 1 104 ? 1.119 -0.884 -11.829 1.00 98.62 104 ILE A N 1
ATOM 802 C CA . ILE A 1 104 ? 0.163 0.200 -12.119 1.00 98.62 104 ILE A CA 1
ATOM 803 C C . ILE A 1 104 ? -0.713 0.514 -10.903 1.00 98.62 104 ILE A C 1
ATOM 805 O O . ILE A 1 104 ? -0.881 1.683 -10.548 1.00 98.62 104 ILE A O 1
ATOM 809 N N . LEU A 1 105 ? -1.286 -0.511 -10.264 1.00 98.56 105 LEU A N 1
ATOM 810 C CA . LEU A 1 105 ? -2.151 -0.334 -9.094 1.00 98.56 105 LEU A CA 1
ATOM 811 C C . LEU A 1 105 ? -1.377 0.281 -7.926 1.00 98.56 105 LEU A C 1
ATOM 813 O O . LEU A 1 105 ? -1.829 1.269 -7.345 1.00 98.56 105 LEU A O 1
ATOM 817 N N . ALA A 1 106 ? -0.188 -0.251 -7.636 1.00 98.56 106 ALA A N 1
ATOM 818 C CA . ALA A 1 106 ? 0.669 0.252 -6.571 1.00 98.56 106 ALA A CA 1
ATOM 819 C C . ALA A 1 106 ? 1.139 1.695 -6.836 1.00 98.56 106 ALA A C 1
ATOM 821 O O . ALA A 1 106 ? 1.066 2.540 -5.943 1.00 98.56 106 ALA A O 1
ATOM 822 N N . ALA A 1 107 ? 1.540 2.020 -8.069 1.00 98.44 107 ALA A N 1
ATOM 823 C CA . ALA A 1 107 ? 1.967 3.370 -8.433 1.00 98.44 107 ALA A CA 1
ATOM 824 C C . ALA A 1 107 ? 0.829 4.393 -8.314 1.00 98.44 107 ALA A C 1
ATOM 826 O O . ALA A 1 107 ? 1.010 5.463 -7.729 1.00 98.44 107 ALA A O 1
ATOM 827 N N . ARG A 1 108 ? -0.371 4.055 -8.806 1.00 98.50 108 ARG A N 1
ATOM 828 C CA . ARG A 1 108 ? -1.557 4.915 -8.672 1.00 98.50 108 ARG A CA 1
ATOM 829 C C . ARG A 1 108 ? -1.942 5.125 -7.213 1.00 98.50 108 ARG A C 1
ATOM 831 O O . ARG A 1 108 ? -2.269 6.250 -6.843 1.00 98.50 108 ARG A O 1
ATOM 838 N N . ALA A 1 109 ? -1.884 4.077 -6.390 1.00 98.25 109 ALA A N 1
ATOM 839 C CA . ALA A 1 109 ? -2.125 4.190 -4.956 1.00 98.25 109 ALA A CA 1
ATOM 840 C C . ALA A 1 109 ? -1.104 5.129 -4.295 1.00 98.25 109 ALA A C 1
ATOM 842 O O . ALA A 1 109 ? -1.495 6.050 -3.588 1.00 98.25 109 ALA A O 1
ATOM 843 N N . CYS A 1 110 ? 0.186 4.980 -4.605 1.00 98.00 110 CYS A N 1
ATOM 844 C CA . CYS A 1 110 ? 1.246 5.847 -4.085 1.00 98.00 110 CYS A CA 1
ATOM 845 C C . CYS A 1 110 ? 1.035 7.329 -4.461 1.00 98.00 110 CYS A C 1
ATOM 847 O O . CYS A 1 110 ? 1.105 8.210 -3.599 1.00 98.00 110 CYS A O 1
ATOM 849 N N . LEU A 1 111 ? 0.689 7.609 -5.724 1.00 97.31 111 LEU A N 1
ATOM 850 C CA . LEU A 1 111 ? 0.339 8.956 -6.194 1.00 97.31 111 LEU A CA 1
ATOM 851 C C . LEU A 1 111 ? -0.895 9.517 -5.474 1.00 97.31 111 LEU A C 1
ATOM 853 O O . LEU A 1 111 ? -0.886 10.665 -5.026 1.00 97.31 111 LEU A O 1
ATOM 857 N N . ARG A 1 112 ? -1.942 8.700 -5.307 1.00 96.56 112 ARG A N 1
ATOM 858 C CA . ARG A 1 112 ? -3.168 9.065 -4.577 1.00 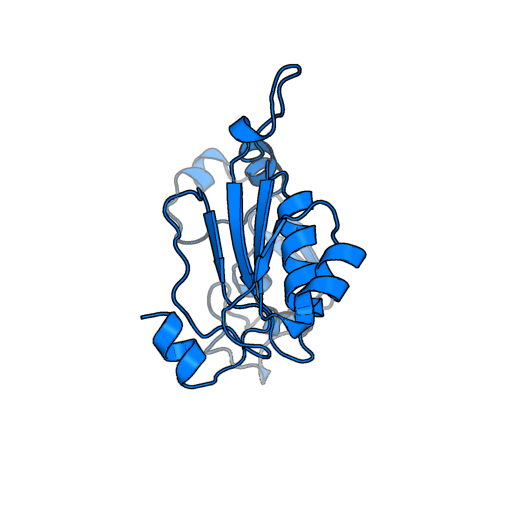96.56 112 ARG A CA 1
ATOM 859 C C . ARG A 1 112 ? -2.916 9.355 -3.098 1.00 96.56 112 ARG A C 1
ATOM 861 O O . ARG A 1 112 ? -3.572 10.242 -2.560 1.00 96.56 112 ARG A O 1
ATOM 868 N N . SER A 1 113 ? -1.949 8.682 -2.478 1.00 95.00 113 SER A N 1
ATOM 869 C CA . SER A 1 113 ? -1.511 8.936 -1.098 1.00 95.00 113 SER A CA 1
ATOM 870 C C . SER A 1 113 ? -0.743 10.252 -0.932 1.00 95.00 113 SER A C 1
ATOM 872 O O . SER A 1 113 ? -0.407 10.639 0.185 1.00 95.00 113 SER A O 1
ATOM 874 N N . GLY A 1 114 ? -0.481 10.974 -2.026 1.00 94.50 114 GLY A N 1
ATOM 875 C CA . GLY A 1 114 ? 0.082 12.315 -1.980 1.00 94.50 114 GLY A CA 1
ATOM 876 C C . GLY A 1 114 ? 1.606 12.357 -1.961 1.00 94.50 114 GLY A C 1
ATOM 877 O O . GLY A 1 114 ? 2.153 13.348 -1.471 1.00 94.50 114 GLY A O 1
ATOM 878 N N . VAL A 1 115 ? 2.288 11.350 -2.515 1.00 96.69 115 VAL A N 1
ATOM 879 C CA . VAL A 1 115 ? 3.732 11.437 -2.789 1.00 96.69 115 VAL A CA 1
ATOM 880 C C . VAL A 1 115 ? 4.032 12.591 -3.753 1.00 96.69 115 VAL A C 1
ATOM 882 O O . VAL A 1 115 ? 3.186 13.010 -4.550 1.00 96.69 115 VAL A O 1
ATOM 885 N N . GLY A 1 116 ? 5.235 13.148 -3.662 1.00 96.56 116 GLY A N 1
ATOM 886 C CA . GLY A 1 116 ? 5.688 14.204 -4.559 1.00 96.56 116 GLY A CA 1
ATOM 887 C C . GLY A 1 116 ? 6.102 13.692 -5.931 1.00 96.56 116 GLY A C 1
ATOM 888 O O . GLY A 1 116 ? 5.744 14.277 -6.953 1.00 96.56 116 GLY A O 1
ATOM 889 N N . GLN A 1 117 ? 6.856 12.596 -5.943 1.00 97.25 117 GLN A N 1
ATOM 890 C CA . GLN A 1 117 ? 7.351 11.934 -7.143 1.00 97.25 117 GLN A CA 1
ATOM 891 C C . GLN A 1 117 ? 7.471 10.428 -6.896 1.00 97.25 117 GLN A C 1
ATOM 893 O O . GLN A 1 117 ? 7.762 9.999 -5.780 1.00 97.25 117 GLN A O 1
ATOM 898 N N . ILE A 1 118 ? 7.291 9.625 -7.941 1.00 98.50 118 ILE A N 1
ATOM 899 C CA . ILE A 1 118 ? 7.512 8.179 -7.899 1.00 98.50 118 ILE A CA 1
ATOM 900 C C . ILE A 1 118 ? 8.393 7.749 -9.072 1.00 98.50 118 ILE A C 1
ATOM 902 O O . ILE A 1 118 ? 8.199 8.206 -10.201 1.00 98.50 118 ILE A O 1
ATOM 906 N N . THR A 1 119 ? 9.352 6.871 -8.792 1.00 98.50 119 THR A N 1
ATOM 907 C CA . THR A 1 119 ? 10.037 6.060 -9.799 1.00 98.50 119 THR A CA 1
ATOM 908 C C . THR A 1 119 ? 9.584 4.615 -9.651 1.00 98.50 119 THR A C 1
ATOM 910 O O . THR A 1 119 ? 9.576 4.084 -8.546 1.00 98.50 119 THR A O 1
ATOM 913 N N . ILE A 1 120 ? 9.221 3.975 -10.753 1.00 98.31 120 ILE A N 1
ATOM 914 C CA . ILE A 1 120 ? 8.921 2.551 -10.838 1.00 98.31 120 ILE A CA 1
ATOM 915 C C . ILE A 1 120 ? 10.136 1.879 -11.469 1.00 98.31 120 ILE A C 1
ATOM 917 O O . ILE A 1 120 ? 10.511 2.238 -12.581 1.00 98.31 120 ILE A O 1
ATOM 921 N N . HIS A 1 121 ? 10.748 0.928 -10.774 1.00 97.94 121 HIS A N 1
ATOM 922 C CA . HIS A 1 121 ? 11.714 0.007 -11.352 1.00 97.94 121 HIS A CA 1
ATOM 923 C C . HIS A 1 121 ? 10.965 -1.250 -11.793 1.00 97.94 121 HIS A C 1
ATOM 925 O O . HIS A 1 121 ? 10.356 -1.928 -10.961 1.00 97.94 121 HIS A O 1
ATOM 931 N N . ALA A 1 122 ? 10.946 -1.509 -13.096 1.00 97.56 122 ALA A N 1
ATOM 932 C CA . ALA A 1 122 ? 10.207 -2.621 -13.679 1.00 97.56 122 ALA A CA 1
ATOM 933 C C . ALA A 1 122 ? 10.974 -3.229 -14.862 1.00 97.56 122 ALA A C 1
ATOM 935 O O . ALA A 1 122 ? 11.762 -2.520 -15.493 1.00 97.56 122 ALA A O 1
ATOM 936 N N . PRO A 1 123 ? 10.707 -4.497 -15.214 1.00 97.25 123 PRO A N 1
ATOM 937 C CA . PRO A 1 123 ? 11.328 -5.140 -16.370 1.00 97.25 123 PRO A CA 1
ATOM 938 C C . PRO A 1 123 ? 11.006 -4.421 -17.675 1.00 97.25 123 PRO A C 1
ATOM 940 O O . PRO A 1 123 ? 9.967 -3.755 -17.787 1.00 97.25 123 PRO A O 1
ATOM 943 N N . ILE A 1 124 ? 11.884 -4.565 -18.668 1.00 97.81 124 ILE A N 1
ATOM 944 C CA . ILE A 1 124 ? 11.802 -3.818 -19.933 1.00 97.81 124 ILE A CA 1
ATOM 945 C C . ILE A 1 124 ? 10.435 -4.012 -20.606 1.00 97.81 124 ILE A C 1
ATOM 947 O O . ILE A 1 124 ? 9.840 -3.022 -21.049 1.00 97.81 124 ILE A O 1
ATOM 951 N N . CYS A 1 125 ? 9.873 -5.228 -20.574 1.00 97.38 125 CYS A N 1
ATOM 952 C CA . CYS A 1 125 ? 8.589 -5.545 -21.203 1.00 97.38 125 CYS A CA 1
ATOM 953 C C . CYS A 1 125 ? 7.409 -4.724 -20.654 1.00 97.38 125 CYS A C 1
ATOM 955 O O . CYS A 1 125 ? 6.382 -4.570 -21.318 1.00 97.38 125 CYS A O 1
ATOM 957 N N . ASN A 1 126 ? 7.533 -4.191 -19.434 1.00 97.81 126 ASN A N 1
ATOM 958 C CA . ASN A 1 126 ? 6.479 -3.429 -18.772 1.00 97.81 126 ASN A CA 1
ATOM 959 C C . ASN A 1 126 ? 6.556 -1.923 -19.067 1.00 97.81 126 ASN A C 1
ATOM 961 O O . ASN A 1 126 ? 5.604 -1.209 -18.745 1.00 97.81 126 ASN A O 1
ATOM 965 N N . ASN A 1 127 ? 7.638 -1.429 -19.684 1.00 97.81 127 ASN A N 1
ATOM 966 C CA . ASN A 1 127 ? 7.887 0.003 -19.870 1.00 97.81 127 ASN A CA 1
ATOM 967 C C . ASN A 1 127 ? 6.728 0.729 -20.562 1.00 97.81 127 ASN A C 1
ATOM 969 O O . ASN A 1 127 ? 6.173 1.674 -20.005 1.00 97.81 127 ASN A O 1
ATOM 973 N N . ASP A 1 128 ? 6.333 0.275 -21.748 1.00 97.94 128 ASP A N 1
ATOM 974 C CA . ASP A 1 128 ? 5.341 0.987 -22.560 1.00 97.94 128 ASP A CA 1
ATOM 975 C C . ASP A 1 128 ? 3.960 0.958 -21.904 1.00 97.94 128 ASP A C 1
ATOM 977 O O . ASP A 1 128 ? 3.249 1.962 -21.874 1.00 97.94 128 ASP A O 1
ATOM 981 N N . ILE A 1 129 ? 3.601 -0.179 -21.302 1.00 98.06 129 ILE A N 1
ATOM 982 C CA . ILE A 1 129 ? 2.340 -0.334 -20.574 1.00 98.06 129 ILE A CA 1
ATOM 983 C C . ILE A 1 129 ? 2.298 0.645 -19.392 1.00 98.06 129 ILE A C 1
ATOM 985 O O . ILE A 1 129 ? 1.278 1.300 -19.171 1.00 98.06 129 ILE A O 1
ATOM 989 N N . LEU A 1 130 ? 3.404 0.785 -18.655 1.00 98.44 130 LEU A N 1
ATOM 990 C CA . LEU A 1 130 ? 3.507 1.716 -17.531 1.00 98.44 130 LEU A CA 1
ATOM 991 C C . LEU A 1 130 ? 3.452 3.174 -17.987 1.00 98.44 130 LEU A C 1
ATOM 993 O O . LEU A 1 130 ? 2.676 3.946 -17.427 1.00 98.44 130 LEU A O 1
ATOM 997 N N . GLN A 1 131 ? 4.205 3.530 -19.028 1.00 98.06 131 GLN A N 1
ATOM 998 C CA . GLN A 1 131 ? 4.232 4.884 -19.591 1.00 98.06 131 GLN A CA 1
ATOM 999 C C . GLN A 1 131 ? 2.866 5.313 -20.144 1.00 98.06 131 GLN A C 1
ATOM 1001 O O . GLN A 1 131 ? 2.510 6.486 -20.074 1.00 98.06 131 GLN A O 1
ATOM 1006 N N . VAL A 1 132 ? 2.062 4.372 -20.650 1.00 98.25 132 VAL A N 1
ATOM 1007 C CA . VAL A 1 132 ? 0.690 4.647 -21.102 1.00 98.25 132 VAL A CA 1
ATOM 1008 C C . VAL A 1 132 ? -0.293 4.727 -19.931 1.00 98.25 132 VAL A C 1
ATOM 1010 O O . VAL A 1 132 ? -1.167 5.594 -19.916 1.00 98.25 132 VAL A O 1
ATOM 1013 N N . ALA A 1 133 ? -0.200 3.821 -18.956 1.00 98.44 133 ALA A N 1
ATOM 1014 C CA . ALA A 1 133 ? -1.202 3.697 -17.897 1.00 98.44 133 ALA A CA 1
ATOM 1015 C C . ALA A 1 133 ? -1.003 4.668 -16.721 1.00 98.44 133 ALA A C 1
ATOM 1017 O O . ALA A 1 133 ? -1.988 5.021 -16.058 1.00 98.44 133 ALA A O 1
ATOM 1018 N N . VAL A 1 134 ? 0.241 5.049 -16.425 1.00 98.06 134 VAL A N 1
ATOM 1019 C CA . VAL A 1 134 ? 0.622 5.959 -15.331 1.00 98.06 134 VAL A CA 1
ATOM 1020 C C . VAL A 1 134 ? 1.734 6.904 -15.820 1.00 98.06 134 VAL A C 1
ATOM 1022 O O . VAL A 1 134 ? 2.864 6.828 -15.336 1.00 98.06 134 VAL A O 1
ATOM 1025 N N . PRO A 1 135 ? 1.447 7.790 -16.793 1.00 97.62 135 PRO A N 1
ATOM 1026 C CA . PRO A 1 135 ? 2.451 8.671 -17.404 1.00 97.62 135 PRO A CA 1
ATOM 1027 C C . PRO A 1 135 ? 3.098 9.660 -16.419 1.00 97.62 135 PRO A C 1
ATOM 1029 O O . PRO A 1 135 ? 4.126 10.261 -16.719 1.00 97.62 135 PRO A O 1
ATOM 1032 N N . GLU A 1 136 ? 2.504 9.870 -15.243 1.00 97.56 136 GLU A N 1
ATOM 1033 C CA . GLU A 1 136 ? 3.054 10.713 -14.181 1.00 97.56 136 GLU A CA 1
ATOM 1034 C C . GLU A 1 136 ? 4.221 10.051 -13.430 1.00 97.56 136 GLU A C 1
ATOM 1036 O O . GLU A 1 136 ? 4.975 10.738 -12.734 1.00 97.56 136 GLU A O 1
ATOM 1041 N N . ALA A 1 137 ? 4.359 8.726 -13.535 1.00 98.06 137 ALA A N 1
ATOM 1042 C CA . ALA A 1 137 ? 5.430 7.970 -12.908 1.00 98.06 137 ALA A CA 1
ATOM 1043 C C . ALA A 1 137 ? 6.675 7.922 -13.801 1.00 98.06 137 ALA A C 1
ATOM 1045 O O . ALA A 1 137 ? 6.598 7.747 -15.016 1.00 98.06 137 ALA A O 1
ATOM 1046 N N . ILE A 1 138 ? 7.852 8.018 -13.187 1.00 98.00 138 ILE A N 1
ATOM 1047 C CA . ILE A 1 138 ? 9.111 7.773 -13.894 1.00 98.00 138 ILE A CA 1
ATOM 1048 C C . ILE A 1 138 ? 9.310 6.266 -13.973 1.00 98.00 138 ILE A C 1
ATOM 1050 O O . ILE A 1 138 ? 9.241 5.602 -12.946 1.00 98.00 138 ILE A O 1
ATOM 1054 N N . VAL A 1 139 ? 9.598 5.720 -15.151 1.00 97.88 139 VAL A N 1
ATOM 1055 C CA . VAL A 1 139 ? 9.959 4.304 -15.286 1.00 97.88 139 VAL A CA 1
ATOM 1056 C C . VAL A 1 139 ? 11.470 4.197 -15.435 1.00 97.88 139 VAL A C 1
ATOM 1058 O O . VAL A 1 139 ? 12.064 4.816 -16.316 1.00 97.88 139 VAL A O 1
ATOM 1061 N N . LYS A 1 140 ? 12.085 3.423 -14.547 1.00 97.00 140 LYS A N 1
ATOM 1062 C CA . LYS A 1 140 ? 13.449 2.926 -14.663 1.00 97.00 140 LYS A CA 1
ATOM 1063 C C . LYS A 1 140 ? 13.343 1.463 -15.077 1.00 97.00 140 LYS A C 1
ATOM 1065 O O . LYS A 1 140 ? 12.619 0.700 -14.445 1.00 97.00 140 LYS A O 1
ATOM 1070 N N . GLN A 1 141 ? 14.014 1.097 -16.155 1.00 96.38 141 GLN A N 1
ATOM 1071 C CA . GLN A 1 141 ? 14.003 -0.276 -16.644 1.00 96.38 141 GLN A CA 1
ATOM 1072 C C . GLN A 1 141 ? 15.001 -1.116 -15.846 1.00 96.38 141 GLN A C 1
ATOM 1074 O O . GLN A 1 141 ? 16.084 -0.622 -15.517 1.00 96.38 141 GLN A O 1
ATOM 1079 N N . ASP A 1 142 ? 14.617 -2.353 -15.545 1.00 96.44 142 ASP A N 1
ATOM 1080 C CA . ASP A 1 142 ? 15.551 -3.395 -15.121 1.00 96.44 142 ASP A CA 1
ATOM 1081 C C . ASP A 1 142 ? 16.495 -3.758 -16.279 1.00 96.44 142 ASP A C 1
ATOM 1083 O O . ASP A 1 142 ? 16.297 -3.345 -17.427 1.00 96.44 142 ASP A O 1
ATOM 1087 N N . VAL A 1 143 ? 17.551 -4.506 -15.968 1.00 95.19 143 VAL A N 1
ATOM 1088 C CA . VAL A 1 143 ? 18.455 -5.052 -16.982 1.00 95.19 143 VAL A CA 1
ATOM 1089 C C . VAL A 1 143 ? 17.827 -6.240 -17.709 1.00 95.19 143 VAL A C 1
ATOM 1091 O O . VAL A 1 143 ? 18.180 -6.484 -18.863 1.00 95.19 143 VAL A O 1
ATOM 1094 N N . ASP A 1 144 ? 16.896 -6.948 -17.063 1.00 96.56 144 ASP A N 1
ATOM 1095 C CA . ASP A 1 144 ? 16.173 -8.068 -17.652 1.00 96.56 144 ASP A CA 1
ATOM 1096 C C . ASP A 1 144 ? 14.838 -7.644 -18.290 1.00 96.56 144 ASP A C 1
ATOM 1098 O O . ASP A 1 144 ? 14.169 -6.676 -17.906 1.00 96.56 144 ASP A O 1
ATOM 1102 N N . GLU A 1 145 ? 14.447 -8.395 -19.318 1.00 96.88 145 GLU A N 1
ATOM 1103 C CA . GLU A 1 145 ? 13.227 -8.144 -20.076 1.00 96.88 145 GLU A CA 1
ATOM 1104 C C . GLU A 1 145 ? 11.963 -8.491 -19.280 1.00 96.88 145 GLU A C 1
ATOM 1106 O O . GLU A 1 145 ? 10.948 -7.815 -19.434 1.00 96.88 145 GLU A O 1
ATOM 1111 N N . HIS A 1 146 ? 12.015 -9.508 -18.421 1.00 97.31 146 HIS A N 1
ATOM 1112 C CA . HIS A 1 146 ? 10.845 -10.183 -17.867 1.00 97.31 146 HIS A CA 1
ATOM 1113 C C . HIS A 1 146 ? 10.720 -10.085 -16.346 1.00 97.31 146 HIS A C 1
ATOM 1115 O O . HIS A 1 146 ? 9.601 -10.192 -15.844 1.00 97.31 146 HIS A O 1
ATOM 1121 N N . TYR A 1 147 ? 11.800 -9.902 -15.590 1.00 96.62 147 TYR A N 1
ATOM 1122 C CA . TYR A 1 147 ? 11.735 -9.864 -14.123 1.00 96.62 147 TYR A CA 1
ATOM 1123 C C . TYR A 1 147 ? 12.768 -8.915 -13.509 1.00 96.62 147 TYR A C 1
ATOM 1125 O O . TYR A 1 147 ? 13.615 -8.355 -14.194 1.00 96.62 147 TYR A O 1
ATOM 1133 N N . PHE A 1 148 ? 12.629 -8.659 -12.210 1.00 96.81 148 PHE A N 1
ATOM 1134 C CA . PHE A 1 148 ? 13.597 -7.873 -11.452 1.00 96.81 148 PHE A CA 1
ATOM 1135 C C . PHE A 1 148 ? 14.832 -8.733 -11.204 1.00 96.81 148 PHE A C 1
ATOM 1137 O O . PHE A 1 148 ? 14.703 -9.811 -10.627 1.00 96.81 148 PHE A O 1
ATOM 1144 N N . SER A 1 149 ? 15.998 -8.295 -11.664 1.00 95.62 149 SER A N 1
ATOM 1145 C CA . SER A 1 149 ? 17.194 -9.151 -11.698 1.00 95.62 149 SER A CA 1
ATOM 1146 C C . SER A 1 149 ? 18.461 -8.470 -11.194 1.00 95.62 149 SER A C 1
ATOM 1148 O O . SER A 1 149 ? 19.507 -9.109 -11.082 1.00 95.62 149 SER A O 1
ATOM 1150 N N . TRP A 1 150 ? 18.390 -7.172 -10.886 1.00 92.06 150 TRP A N 1
ATOM 1151 C CA . TRP A 1 150 ? 19.550 -6.415 -10.442 1.00 92.06 150 TRP A CA 1
ATOM 1152 C C . TRP A 1 150 ? 19.223 -5.459 -9.291 1.00 92.06 150 TRP A C 1
ATOM 1154 O O . TRP A 1 150 ? 18.263 -4.688 -9.403 1.00 92.06 150 TRP A O 1
ATOM 1164 N N . PRO A 1 151 ? 20.049 -5.417 -8.225 1.00 91.81 151 PRO A N 1
ATOM 1165 C CA . PRO A 1 151 ? 19.842 -4.512 -7.102 1.00 91.81 151 PRO A CA 1
ATOM 1166 C C . PRO A 1 151 ? 19.666 -3.056 -7.541 1.00 91.81 151 PRO A C 1
ATOM 1168 O O . PRO A 1 151 ? 20.463 -2.488 -8.297 1.00 91.81 151 PRO A O 1
ATOM 1171 N N . ALA A 1 152 ? 18.604 -2.422 -7.052 1.00 89.75 152 ALA A N 1
ATOM 1172 C CA . ALA A 1 152 ? 18.338 -1.024 -7.341 1.00 89.75 152 ALA A CA 1
ATOM 1173 C C . ALA A 1 152 ? 19.131 -0.118 -6.392 1.00 89.75 152 ALA A C 1
ATOM 1175 O O . ALA A 1 152 ? 19.130 -0.325 -5.185 1.00 89.75 152 ALA A O 1
ATOM 1176 N N . ASP A 1 153 ? 19.731 0.947 -6.923 1.00 91.06 153 ASP A N 1
ATOM 1177 C CA . ASP A 1 153 ? 20.199 2.063 -6.096 1.00 91.06 153 ASP A CA 1
ATOM 1178 C C . ASP A 1 153 ? 18.998 2.749 -5.423 1.00 91.06 153 ASP A C 1
ATOM 1180 O O . ASP A 1 153 ? 18.101 3.256 -6.111 1.00 91.06 153 ASP A O 1
ATOM 1184 N N . THR A 1 154 ? 18.981 2.739 -4.088 1.00 94.69 154 THR A N 1
ATOM 1185 C CA . THR A 1 154 ? 17.894 3.268 -3.257 1.00 94.69 154 THR A CA 1
ATOM 1186 C C . THR A 1 154 ? 18.207 4.617 -2.603 1.00 94.69 154 THR A C 1
ATOM 1188 O O . THR A 1 154 ? 17.309 5.207 -2.002 1.00 94.69 154 THR A O 1
ATOM 1191 N N . ASP A 1 155 ? 19.430 5.142 -2.724 1.00 93.56 155 ASP A N 1
ATOM 1192 C CA . ASP A 1 155 ? 19.913 6.260 -1.892 1.00 93.56 155 ASP A CA 1
ATOM 1193 C C . ASP A 1 155 ? 19.162 7.577 -2.138 1.00 93.56 155 ASP A C 1
ATOM 1195 O O . ASP A 1 155 ? 19.054 8.437 -1.261 1.00 93.56 155 ASP A O 1
ATOM 1199 N N . ALA A 1 156 ? 18.604 7.745 -3.338 1.00 92.75 156 ALA A N 1
ATOM 1200 C CA . ALA A 1 156 ? 17.874 8.949 -3.724 1.00 92.75 156 ALA A CA 1
ATOM 1201 C C . ALA A 1 156 ? 16.432 9.020 -3.175 1.00 92.75 156 ALA A C 1
ATOM 1203 O O . ALA A 1 156 ? 15.787 10.069 -3.284 1.00 92.75 156 ALA A O 1
ATOM 1204 N N . TYR A 1 157 ? 15.904 7.932 -2.606 1.00 96.94 157 TYR A N 1
ATOM 1205 C CA . TYR A 1 157 ? 14.478 7.788 -2.305 1.00 96.94 157 TYR A CA 1
ATOM 1206 C C . TYR A 1 157 ? 14.192 7.850 -0.805 1.00 96.94 157 TYR A C 1
ATOM 1208 O O . TYR A 1 157 ? 14.952 7.359 0.021 1.00 96.94 157 TYR A O 1
ATOM 1216 N N . GLN A 1 158 ? 13.059 8.448 -0.437 1.00 96.81 158 GLN A N 1
ATOM 1217 C CA . GLN A 1 158 ? 12.638 8.560 0.967 1.00 96.81 158 GLN A CA 1
ATOM 1218 C C . GLN A 1 158 ? 11.754 7.391 1.413 1.00 96.81 158 GLN A C 1
ATOM 1220 O O . GLN A 1 158 ? 11.536 7.208 2.609 1.00 96.81 158 GLN A O 1
ATOM 1225 N N . ALA A 1 159 ? 11.218 6.625 0.464 1.00 96.62 159 ALA A N 1
ATOM 1226 C CA . ALA A 1 159 ? 10.436 5.427 0.725 1.00 96.62 159 ALA A CA 1
ATOM 1227 C C . ALA A 1 159 ? 10.610 4.428 -0.421 1.00 96.62 159 ALA A C 1
ATOM 1229 O O . ALA A 1 159 ? 10.677 4.823 -1.588 1.00 96.62 159 ALA A O 1
ATOM 1230 N N . LEU A 1 160 ? 10.635 3.144 -0.074 1.00 96.94 160 LEU A N 1
ATOM 1231 C CA . LEU A 1 160 ? 10.718 2.028 -1.005 1.00 96.94 160 LEU A CA 1
ATOM 1232 C C . LEU A 1 160 ? 9.493 1.129 -0.829 1.00 96.94 160 LEU A C 1
ATOM 1234 O O . LEU A 1 160 ? 9.169 0.731 0.289 1.00 96.94 160 LEU A O 1
ATOM 1238 N N . GLY A 1 161 ? 8.833 0.795 -1.933 1.00 97.06 161 GLY A N 1
ATOM 1239 C CA . GLY A 1 161 ? 7.881 -0.305 -2.017 1.00 97.06 161 GLY A CA 1
ATOM 1240 C C . GLY A 1 161 ? 8.438 -1.389 -2.930 1.00 97.06 161 GLY A C 1
ATOM 1241 O O . GLY A 1 161 ? 8.914 -1.086 -4.020 1.00 97.06 161 GLY A O 1
ATOM 1242 N N . ILE A 1 162 ? 8.373 -2.644 -2.503 1.00 97.12 162 ILE A N 1
ATOM 1243 C CA . ILE A 1 162 ? 8.831 -3.796 -3.278 1.00 97.12 162 ILE A CA 1
ATOM 1244 C C . ILE A 1 162 ? 7.892 -4.978 -3.031 1.00 97.12 162 ILE A C 1
ATOM 1246 O O . ILE A 1 162 ? 7.350 -5.107 -1.935 1.00 97.12 162 ILE A O 1
ATOM 1250 N N . GLY A 1 163 ? 7.634 -5.800 -4.047 1.00 96.19 163 GLY A N 1
ATOM 1251 C CA . GLY A 1 163 ? 6.769 -6.981 -3.914 1.00 96.19 163 GLY A CA 1
ATOM 1252 C C . GLY A 1 163 ? 5.776 -7.184 -5.060 1.00 96.19 163 GLY A C 1
ATOM 1253 O O . GLY A 1 163 ? 5.742 -8.270 -5.642 1.00 96.19 163 GLY A O 1
ATOM 1254 N N . PRO A 1 164 ? 4.938 -6.181 -5.398 1.00 97.50 164 PRO A N 1
ATOM 1255 C CA . PRO A 1 164 ? 3.777 -6.395 -6.256 1.00 97.50 164 PRO A CA 1
ATOM 1256 C C . PRO A 1 164 ? 4.149 -6.981 -7.620 1.00 97.50 164 PRO A C 1
ATOM 1258 O O . PRO A 1 164 ? 4.783 -6.321 -8.438 1.00 97.50 164 PRO A O 1
ATOM 1261 N N . GLY A 1 165 ? 3.733 -8.222 -7.876 1.00 96.69 165 GLY A N 1
ATOM 1262 C CA . GLY A 1 165 ? 3.953 -8.887 -9.159 1.00 96.69 165 GLY A CA 1
ATOM 1263 C C . GLY A 1 165 ? 5.417 -9.174 -9.503 1.00 96.69 165 GLY A C 1
ATOM 1264 O O . GLY A 1 165 ? 5.699 -9.327 -10.685 1.00 96.69 165 GLY A O 1
ATOM 1265 N N . LEU A 1 166 ? 6.334 -9.238 -8.531 1.00 95.12 166 LEU A N 1
ATOM 1266 C CA . LEU A 1 166 ? 7.757 -9.516 -8.793 1.00 95.12 166 LEU A CA 1
ATOM 1267 C C . LEU A 1 166 ? 8.049 -10.943 -9.260 1.00 95.12 166 LEU A C 1
ATOM 1269 O O . LEU A 1 166 ? 9.037 -11.164 -9.947 1.00 95.12 166 LEU A O 1
ATOM 1273 N N . GLY A 1 167 ? 7.184 -11.896 -8.916 1.00 93.06 167 GLY A N 1
ATOM 1274 C CA . GLY A 1 167 ? 7.486 -13.311 -9.102 1.00 93.06 167 GLY A CA 1
ATOM 1275 C C . GLY A 1 167 ? 8.393 -13.845 -7.992 1.00 93.06 167 GLY A C 1
ATOM 1276 O O . GLY A 1 167 ? 8.514 -13.236 -6.930 1.00 93.06 167 GLY A O 1
ATOM 1277 N N . THR A 1 168 ? 8.958 -15.027 -8.225 1.00 93.94 168 THR A N 1
ATOM 1278 C CA . THR A 1 168 ? 9.742 -15.794 -7.241 1.00 93.94 168 THR A CA 1
ATOM 1279 C C . THR A 1 168 ? 10.903 -16.536 -7.917 1.00 93.94 168 THR A C 1
ATOM 1281 O O . THR A 1 168 ? 11.167 -17.690 -7.583 1.00 93.94 168 THR A O 1
ATOM 1284 N N . SER A 1 169 ? 11.505 -15.951 -8.958 1.00 92.88 169 SER A N 1
ATOM 1285 C CA . SER A 1 169 ? 12.705 -16.525 -9.579 1.00 92.88 169 SER A CA 1
ATOM 1286 C C . SER A 1 169 ? 13.918 -16.343 -8.667 1.00 92.88 169 SER A C 1
ATOM 1288 O O . SER A 1 169 ? 13.944 -15.430 -7.841 1.00 92.88 169 SER A O 1
ATOM 1290 N N . GLU A 1 170 ? 14.917 -17.209 -8.832 1.00 94.06 170 GLU A N 1
ATOM 1291 C CA . GLU A 1 170 ? 16.162 -17.175 -8.054 1.00 94.06 170 GLU A CA 1
ATOM 1292 C C . GLU A 1 170 ? 16.898 -15.847 -8.270 1.00 94.06 170 GLU A C 1
ATOM 1294 O O . GLU A 1 170 ? 17.317 -15.210 -7.316 1.00 94.06 170 GLU A O 1
ATOM 1299 N N . GLU A 1 171 ? 16.921 -15.332 -9.500 1.00 94.00 171 GLU A N 1
ATOM 1300 C CA . GLU A 1 171 ? 17.529 -14.038 -9.817 1.00 94.00 171 GLU A CA 1
ATOM 1301 C C . GLU A 1 171 ? 16.807 -12.859 -9.147 1.00 94.00 171 GLU A C 1
ATOM 1303 O O . GLU A 1 171 ? 17.433 -11.864 -8.788 1.00 94.00 171 GLU A O 1
ATOM 1308 N N . THR A 1 172 ? 15.483 -12.953 -8.977 1.00 94.69 172 THR A N 1
ATOM 1309 C CA . THR A 1 172 ? 14.711 -11.947 -8.237 1.00 94.69 172 THR A CA 1
ATOM 1310 C C . THR A 1 172 ? 14.991 -12.030 -6.744 1.00 94.69 172 THR A C 1
ATOM 1312 O O . THR A 1 172 ? 15.043 -10.987 -6.099 1.00 94.69 172 THR A O 1
ATOM 1315 N N . GLU A 1 173 ? 15.186 -13.230 -6.193 1.00 94.62 173 GLU A N 1
ATOM 1316 C CA . GLU A 1 173 ? 15.623 -13.414 -4.806 1.00 94.62 173 GLU A CA 1
ATOM 1317 C C . GLU A 1 173 ? 17.033 -12.849 -4.591 1.00 94.62 173 GLU A C 1
ATOM 1319 O O . GLU A 1 173 ? 17.233 -12.043 -3.684 1.00 94.62 173 GLU A O 1
ATOM 1324 N N . ASP A 1 174 ? 17.976 -13.176 -5.474 1.00 93.88 174 ASP A N 1
ATOM 1325 C CA . ASP A 1 174 ? 19.355 -12.687 -5.422 1.00 93.88 174 ASP A CA 1
ATOM 1326 C C . ASP A 1 174 ? 19.433 -11.159 -5.527 1.00 93.88 174 ASP A C 1
ATOM 1328 O O . ASP A 1 174 ? 20.234 -10.527 -4.845 1.00 93.88 174 ASP A O 1
ATOM 1332 N N . ALA A 1 175 ? 18.574 -10.536 -6.339 1.00 92.69 175 ALA A N 1
ATOM 1333 C CA . ALA A 1 175 ? 18.528 -9.083 -6.486 1.00 92.69 175 ALA A CA 1
ATOM 1334 C C . ALA A 1 175 ? 17.990 -8.339 -5.243 1.00 92.69 175 ALA A C 1
ATOM 1336 O O . ALA A 1 175 ? 18.072 -7.106 -5.192 1.00 92.69 175 ALA A O 1
ATOM 1337 N N . LEU A 1 176 ? 17.418 -9.055 -4.263 1.00 87.12 176 LEU A N 1
ATOM 1338 C CA . LEU A 1 176 ? 16.974 -8.502 -2.976 1.00 87.12 176 LEU A CA 1
ATOM 1339 C C . LEU A 1 176 ? 18.070 -8.499 -1.900 1.00 87.12 176 LEU A C 1
ATOM 1341 O O . LEU A 1 176 ? 17.919 -7.767 -0.916 1.00 87.12 176 LEU A O 1
ATOM 1345 N N . LEU A 1 177 ? 19.101 -9.340 -2.050 1.00 72.06 177 LEU A N 1
ATOM 1346 C CA . LEU A 1 177 ? 20.164 -9.587 -1.064 1.00 72.06 177 LEU A CA 1
ATOM 1347 C C . LEU A 1 177 ? 21.363 -8.643 -1.244 1.00 72.06 177 LEU A C 1
ATOM 1349 O O . LEU A 1 177 ? 21.953 -8.279 -0.198 1.00 72.06 177 LEU A O 1
#

Secondary structure (DSSP, 8-state):
----SS--TT--GGGPPP-SEEEEESS--GGGG-GGGHHHH-EEEEE-----HHHHHHS--S-----HHHHHHHSPPPPTT--GGGG-EEEEE---TT-HHHHHHHHHHHHHTT-SEEEEEE-GGGHHHHHHH-TTSEEEEPSSSSS--SPPP-TT-SEEEE-TT----HHHHHTT-